Protein AF-A0A914S9C5-F1 (afdb_monomer)

pLDDT: mean 89.39, std 7.81, range [54.03, 97.19]

Radius of gyration: 17.99 Å; Cα contacts (8 Å, |Δi|>4): 136; chains: 1; bounding box: 39×33×45 Å

Structure (mmCIF, N/CA/C/O backbone):
data_AF-A0A914S9C5-F1
#
_entry.id   AF-A0A914S9C5-F1
#
loop_
_atom_site.group_PDB
_atom_site.id
_atom_site.type_symbol
_atom_site.label_atom_id
_atom_site.label_alt_id
_atom_site.label_comp_id
_atom_site.label_asym_id
_atom_site.label_entity_id
_atom_site.label_seq_id
_atom_site.pdbx_PDB_ins_code
_atom_site.Cartn_x
_atom_site.Cartn_y
_atom_site.Cartn_z
_atom_site.occupancy
_atom_site.B_iso_or_equiv
_atom_site.auth_seq_id
_atom_site.auth_comp_id
_atom_site.auth_asym_id
_atom_site.auth_atom_id
_atom_site.pdbx_PDB_model_num
ATOM 1 N N . MET A 1 1 ? -7.241 17.916 5.913 1.00 60.16 1 MET A N 1
ATOM 2 C CA . MET A 1 1 ? -8.472 17.225 6.353 1.00 60.16 1 MET A CA 1
ATOM 3 C C . MET A 1 1 ? -8.502 17.446 7.857 1.00 60.16 1 MET A C 1
ATOM 5 O O . MET A 1 1 ? -7.826 16.732 8.578 1.00 60.16 1 MET A O 1
ATOM 9 N N . ASP A 1 2 ? -9.140 18.527 8.311 1.00 69.19 2 ASP A N 1
ATOM 10 C CA . ASP A 1 2 ? -8.763 19.183 9.581 1.00 69.19 2 ASP A CA 1
ATOM 11 C C . ASP A 1 2 ? -9.952 19.216 10.552 1.00 69.19 2 ASP A C 1
ATOM 13 O O . ASP A 1 2 ? -10.344 20.268 11.053 1.00 69.19 2 ASP A O 1
ATOM 17 N N . ASN A 1 3 ? -10.598 18.065 10.760 1.00 82.81 3 ASN A N 1
ATOM 18 C CA . ASN A 1 3 ? -11.786 17.974 11.606 1.00 82.81 3 ASN A CA 1
ATOM 19 C C . ASN A 1 3 ? -11.653 16.855 12.647 1.00 82.81 3 ASN A C 1
ATOM 21 O O . ASN A 1 3 ? -11.805 15.673 12.335 1.00 82.81 3 ASN A O 1
ATOM 25 N N . ASN A 1 4 ? -11.424 17.261 13.896 1.00 81.88 4 ASN A N 1
ATOM 26 C CA . ASN A 1 4 ? -11.286 16.354 15.032 1.00 81.88 4 ASN A CA 1
ATOM 27 C C . ASN A 1 4 ? -12.584 15.576 15.320 1.00 81.88 4 ASN A C 1
ATOM 29 O O . ASN A 1 4 ? -12.517 14.415 15.709 1.00 81.88 4 ASN A O 1
ATOM 33 N N . GLU A 1 5 ? -13.764 16.169 15.103 1.00 85.19 5 GLU A N 1
ATOM 34 C CA . GLU A 1 5 ? -15.047 15.499 15.367 1.00 85.19 5 GLU A CA 1
ATOM 35 C C . GLU A 1 5 ? -15.267 14.313 14.426 1.00 85.19 5 GLU A C 1
ATOM 37 O O . GLU A 1 5 ? -15.694 13.246 14.863 1.00 85.19 5 GLU A O 1
ATOM 42 N N . LEU A 1 6 ? -14.927 14.471 13.142 1.00 85.69 6 LEU A N 1
ATOM 43 C CA . LEU A 1 6 ? -15.039 13.385 12.163 1.00 85.69 6 LEU A CA 1
ATOM 44 C C . LEU A 1 6 ? -14.092 12.230 12.484 1.00 85.69 6 LEU A C 1
ATOM 46 O O . LEU A 1 6 ? -14.442 11.071 12.291 1.00 85.69 6 LEU A O 1
ATOM 50 N N . ALA A 1 7 ? -12.909 12.540 12.999 1.00 83.62 7 ALA A N 1
ATOM 51 C CA . ALA A 1 7 ? -11.928 11.524 13.335 1.00 83.62 7 ALA A CA 1
ATOM 52 C C . ALA A 1 7 ? -12.275 10.732 14.586 1.00 83.62 7 ALA A C 1
ATOM 54 O O . ALA A 1 7 ? -12.021 9.534 14.624 1.00 83.62 7 ALA A O 1
ATOM 55 N N . LEU A 1 8 ? -12.883 11.385 15.575 1.00 82.12 8 LEU A N 1
ATOM 56 C CA . LEU A 1 8 ? -13.425 10.722 16.758 1.00 82.12 8 LEU A CA 1
ATOM 57 C C . LEU A 1 8 ? -14.693 9.913 16.437 1.00 82.12 8 LEU A C 1
ATOM 59 O O . LEU A 1 8 ? -15.060 9.015 17.189 1.00 82.12 8 LEU A O 1
ATOM 63 N N . ALA A 1 9 ? -15.368 10.217 15.325 1.00 88.69 9 ALA A N 1
ATOM 64 C CA . ALA A 1 9 ? -16.538 9.478 14.860 1.00 88.69 9 ALA A CA 1
ATOM 65 C C . ALA A 1 9 ? -16.198 8.230 14.020 1.00 88.69 9 ALA A C 1
ATOM 67 O O . ALA A 1 9 ? -17.111 7.450 13.730 1.00 88.69 9 ALA A O 1
ATOM 68 N N . LEU A 1 10 ? -14.926 8.036 13.636 1.00 89.19 10 LEU A N 1
ATOM 69 C CA . LEU A 1 10 ? -14.482 6.889 12.838 1.00 89.19 10 LEU A CA 1
ATOM 70 C C . LEU A 1 10 ? -14.727 5.570 13.572 1.00 89.19 10 LEU A C 1
ATOM 72 O O . LEU A 1 10 ? -14.393 5.402 14.745 1.00 89.19 10 LEU A O 1
ATOM 76 N N . LYS A 1 11 ? -15.275 4.596 12.848 1.00 92.75 11 LYS A N 1
ATOM 77 C CA . LYS A 1 11 ? -15.573 3.261 13.373 1.00 92.75 11 LYS A CA 1
ATOM 78 C C . LYS A 1 11 ? -14.598 2.217 12.845 1.00 92.75 11 LYS A C 1
ATOM 80 O O . LYS A 1 11 ? -14.124 2.287 11.713 1.00 92.75 11 LYS A O 1
ATOM 85 N N . GLU A 1 12 ? -14.400 1.164 13.638 1.00 94.38 12 GLU A N 1
ATOM 86 C CA . GLU A 1 12 ? -13.629 -0.028 13.244 1.00 94.38 12 GLU A CA 1
ATOM 87 C C . GLU A 1 12 ? -14.100 -0.618 11.910 1.00 94.38 12 GLU A C 1
ATOM 89 O O . GLU A 1 12 ? -13.266 -0.954 11.078 1.00 94.38 12 GLU A O 1
ATOM 94 N N . GLU A 1 13 ? -15.408 -0.647 11.644 1.00 95.25 13 GLU A N 1
ATOM 95 C CA . GLU A 1 13 ? -15.952 -1.158 10.377 1.00 95.25 13 GLU A CA 1
ATOM 96 C C . GLU A 1 13 ? -15.519 -0.334 9.147 1.00 95.25 13 GLU A C 1
ATOM 98 O O . GLU A 1 13 ? -15.344 -0.875 8.055 1.00 95.25 13 GLU A O 1
ATOM 103 N N . GLU A 1 14 ? -15.353 0.981 9.300 1.00 94.12 14 GLU A N 1
ATOM 104 C CA . GLU A 1 14 ? -14.975 1.877 8.202 1.00 94.12 14 GLU A CA 1
ATOM 105 C C . GLU A 1 14 ? -13.491 1.716 7.873 1.00 94.12 14 GLU A C 1
ATOM 107 O O . GLU A 1 14 ? -13.127 1.552 6.707 1.00 94.12 14 GLU A O 1
ATOM 112 N N . LEU A 1 15 ? -12.643 1.670 8.904 1.00 95.88 15 LEU A N 1
ATOM 113 C CA . LEU A 1 15 ? -11.212 1.425 8.741 1.00 95.88 15 LEU A CA 1
ATOM 114 C C . LEU A 1 15 ? -10.925 -0.007 8.264 1.00 95.88 15 LEU A C 1
ATOM 116 O O . LEU A 1 15 ? -10.030 -0.200 7.442 1.00 95.88 15 LEU A O 1
ATOM 120 N N . ASP A 1 16 ? -11.707 -1.006 8.688 1.00 96.94 16 ASP A N 1
ATOM 121 C CA . ASP A 1 16 ? -11.550 -2.389 8.221 1.00 96.94 16 ASP A CA 1
ATOM 122 C C . ASP A 1 16 ? -11.748 -2.490 6.703 1.00 96.94 16 ASP A C 1
ATOM 124 O O . ASP A 1 16 ? -10.913 -3.089 6.021 1.00 96.94 16 ASP A O 1
ATOM 128 N N . LYS A 1 17 ? -12.765 -1.812 6.147 1.00 97.19 17 LYS A N 1
ATOM 129 C CA . LYS A 1 17 ? -12.992 -1.742 4.690 1.00 97.19 17 LYS A CA 1
ATOM 130 C C . LYS A 1 17 ? -11.773 -1.192 3.952 1.00 97.19 17 LYS A C 1
ATOM 132 O O . LYS A 1 17 ? -11.365 -1.771 2.948 1.00 97.19 17 LYS A O 1
ATOM 137 N N . VAL A 1 18 ? -11.159 -0.127 4.469 1.00 97.06 18 VAL A N 1
ATOM 138 C CA . VAL A 1 18 ? -9.937 0.446 3.884 1.00 97.06 18 VAL A CA 1
ATOM 139 C C . VAL A 1 18 ? -8.789 -0.558 3.930 1.00 97.06 18 VAL A C 1
ATOM 141 O O . VAL A 1 18 ? -8.115 -0.755 2.922 1.00 97.06 18 VAL A O 1
ATOM 144 N N . THR A 1 19 ? -8.599 -1.267 5.047 1.00 96.88 19 THR A N 1
ATOM 145 C CA . THR A 1 19 ? -7.546 -2.294 5.126 1.00 96.88 19 THR A CA 1
ATOM 146 C C . THR A 1 19 ? -7.793 -3.488 4.200 1.00 96.88 19 THR A C 1
ATOM 148 O O . THR A 1 19 ? -6.838 -4.075 3.703 1.00 96.88 19 THR A O 1
ATOM 151 N N . VAL A 1 20 ? -9.052 -3.833 3.907 1.00 97.06 20 VAL A N 1
ATOM 152 C CA . VAL A 1 20 ? -9.395 -4.859 2.909 1.00 97.06 20 VAL A CA 1
ATOM 153 C C . VAL A 1 20 ? -9.077 -4.395 1.487 1.00 97.06 20 VAL A C 1
ATOM 155 O O . VAL A 1 20 ? -8.668 -5.208 0.662 1.00 97.06 20 VAL A O 1
ATOM 158 N N . TYR A 1 21 ? -9.252 -3.113 1.168 1.00 96.81 21 TYR A N 1
ATOM 159 C CA . TYR A 1 21 ? -8.842 -2.598 -0.139 1.00 96.81 21 TYR A CA 1
ATOM 160 C C . TYR A 1 21 ? -7.321 -2.517 -0.261 1.00 96.81 21 TYR A C 1
ATOM 162 O O . TYR A 1 21 ? -6.768 -3.004 -1.244 1.00 96.81 21 TY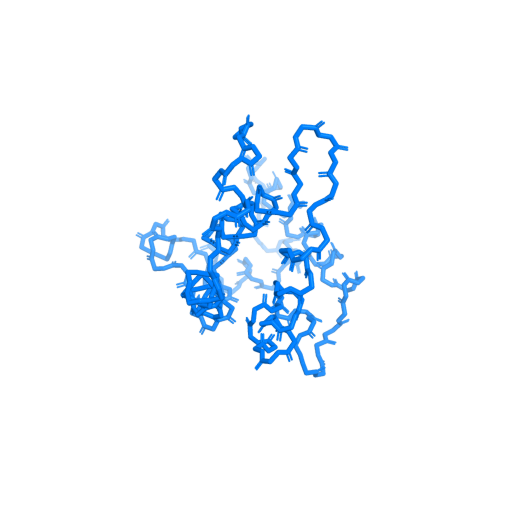R A O 1
ATOM 170 N N . LEU A 1 22 ? -6.640 -2.033 0.779 1.00 96.94 22 LEU A N 1
ATOM 171 C CA . LEU A 1 22 ? -5.181 -2.006 0.834 1.00 96.94 22 LEU A CA 1
ATOM 172 C C . LEU A 1 22 ? -4.561 -3.407 0.700 1.00 96.94 22 LEU A C 1
ATOM 174 O O . LEU A 1 22 ? -3.557 -3.573 0.010 1.00 96.94 22 LEU A O 1
ATOM 178 N N . SER A 1 23 ? -5.16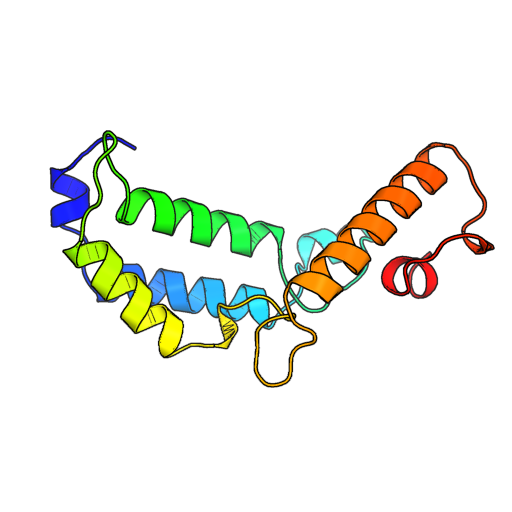4 -4.437 1.304 1.00 95.31 23 SER A N 1
ATOM 179 C CA . SER A 1 23 ? -4.649 -5.806 1.184 1.00 95.31 23 SER A CA 1
ATOM 180 C C . SER A 1 23 ? -4.693 -6.326 -0.256 1.00 95.31 23 SER A C 1
ATOM 182 O O . SER A 1 23 ? -3.795 -7.060 -0.670 1.00 95.31 23 SER A O 1
ATOM 184 N N . ARG A 1 24 ? -5.693 -5.911 -1.046 1.00 94.88 24 ARG A N 1
ATOM 185 C CA . ARG A 1 24 ? -5.791 -6.248 -2.475 1.00 94.88 24 ARG A CA 1
ATOM 186 C C . ARG A 1 24 ? -4.698 -5.573 -3.288 1.00 94.88 24 ARG A C 1
ATOM 188 O O . ARG A 1 24 ? -4.129 -6.239 -4.145 1.00 94.88 24 ARG A O 1
ATOM 195 N N . CYS A 1 25 ? -4.353 -4.321 -2.978 1.00 95.12 25 CYS A N 1
ATOM 196 C CA . CYS A 1 25 ? -3.235 -3.630 -3.626 1.00 95.12 25 CYS A CA 1
ATOM 197 C C . CYS A 1 25 ? -1.937 -4.430 -3.491 1.00 95.12 25 CYS A C 1
ATOM 199 O O . CYS A 1 25 ? -1.153 -4.500 -4.423 1.00 95.12 25 CYS A O 1
ATOM 201 N N . GLY A 1 26 ? -1.716 -5.099 -2.361 1.00 92.56 26 GLY A N 1
ATOM 202 C CA . GLY A 1 26 ? -0.535 -5.937 -2.187 1.00 92.56 26 GLY A CA 1
ATOM 203 C C . GLY A 1 26 ? -0.588 -7.311 -2.878 1.00 92.56 26 GLY A C 1
ATOM 204 O O . GLY A 1 26 ? 0.409 -8.030 -2.814 1.00 92.56 26 GLY A O 1
ATOM 205 N N . LEU A 1 27 ? -1.725 -7.729 -3.439 1.00 91.94 27 LEU A N 1
ATOM 206 C CA . LEU A 1 27 ? -1.930 -9.062 -4.033 1.00 91.94 27 LEU A CA 1
ATOM 207 C C . LEU A 1 27 ? -2.242 -9.027 -5.530 1.00 91.94 27 LEU A C 1
ATOM 209 O O . LEU A 1 27 ? -2.269 -10.078 -6.169 1.00 91.94 27 LEU A O 1
ATOM 213 N N . GLN A 1 28 ? -2.576 -7.855 -6.061 1.00 92.75 28 GLN A N 1
ATOM 214 C CA . GLN A 1 28 ? -3.042 -7.686 -7.426 1.00 92.75 28 GLN A CA 1
ATOM 215 C C . GLN A 1 28 ? -2.317 -6.508 -8.062 1.00 92.75 28 GLN A C 1
ATOM 217 O O . GLN A 1 28 ? -2.152 -5.477 -7.405 1.00 92.75 28 GLN A O 1
ATOM 222 N N . PRO A 1 29 ? -1.908 -6.633 -9.331 1.00 93.31 29 PRO A N 1
ATOM 223 C CA . PRO A 1 29 ? -1.276 -5.534 -10.026 1.00 93.31 29 PRO A CA 1
ATOM 224 C C . PRO A 1 29 ? -2.293 -4.492 -10.481 1.00 93.31 29 PRO A C 1
ATOM 226 O O . PRO A 1 29 ? -3.491 -4.761 -10.625 1.00 93.31 29 PRO A O 1
ATOM 229 N N . ASN A 1 30 ? -1.792 -3.294 -10.766 1.00 94.62 30 ASN A N 1
ATOM 230 C CA . ASN A 1 30 ? -2.616 -2.217 -11.287 1.00 94.62 30 ASN A CA 1
ATOM 231 C C . ASN A 1 30 ? -2.998 -2.489 -12.754 1.00 94.62 30 ASN A C 1
ATOM 233 O O . ASN A 1 30 ? -2.201 -2.293 -13.673 1.00 94.62 30 ASN A O 1
ATOM 237 N N . SER A 1 31 ? -4.243 -2.913 -12.988 1.00 94.00 31 SER A N 1
ATOM 238 C CA . SER A 1 31 ? -4.731 -3.224 -14.340 1.00 94.00 31 SER A CA 1
ATOM 239 C C . SER A 1 31 ? -4.755 -2.005 -15.268 1.00 94.00 31 SER A C 1
ATOM 241 O O . SER A 1 31 ? -4.608 -2.159 -16.476 1.00 94.00 31 SER A O 1
ATOM 243 N N . GLU A 1 32 ? -4.935 -0.791 -14.736 1.00 95.12 32 GLU A N 1
ATOM 244 C CA . GLU A 1 32 ? -4.910 0.430 -15.549 1.00 95.12 32 GLU A CA 1
ATOM 245 C C . GLU A 1 32 ? -3.503 0.705 -16.091 1.00 95.12 32 GLU A C 1
ATOM 247 O O . GLU A 1 32 ? -3.365 1.080 -17.254 1.00 95.12 32 GLU A O 1
ATOM 252 N N . LEU A 1 33 ? -2.466 0.488 -15.277 1.00 93.38 33 LEU A N 1
ATOM 253 C CA . LEU A 1 33 ? -1.073 0.633 -15.701 1.00 93.38 33 LEU A CA 1
ATOM 254 C C . LEU A 1 33 ? -0.672 -0.453 -16.703 1.00 93.38 33 LEU A C 1
ATOM 256 O O . LEU A 1 33 ? -0.088 -0.123 -17.731 1.00 93.38 33 LEU A O 1
ATOM 260 N N . ILE A 1 34 ? -1.068 -1.709 -16.478 1.00 93.25 34 ILE A N 1
ATOM 261 C CA . ILE A 1 34 ? -0.828 -2.794 -17.445 1.00 93.25 34 ILE A CA 1
ATOM 262 C C . ILE A 1 34 ? -1.479 -2.475 -18.799 1.00 93.25 34 ILE A C 1
ATOM 264 O O . ILE A 1 34 ? -0.857 -2.635 -19.845 1.00 93.25 34 ILE A O 1
ATOM 268 N N . ASN A 1 35 ? -2.711 -1.956 -18.803 1.00 94.75 35 ASN A N 1
ATOM 269 C CA . ASN A 1 35 ? -3.392 -1.544 -20.038 1.00 94.75 35 ASN A CA 1
ATOM 270 C C . ASN A 1 35 ? -2.712 -0.360 -20.749 1.00 94.75 35 ASN A C 1
ATOM 272 O O . ASN A 1 35 ? -2.988 -0.118 -21.922 1.00 94.75 35 ASN A O 1
ATOM 276 N N . LYS A 1 36 ? -1.858 0.389 -20.044 1.00 93.69 36 LYS A N 1
ATOM 277 C CA . LYS A 1 36 ? -0.999 1.451 -20.586 1.00 93.69 36 LYS A CA 1
ATOM 278 C C . LYS A 1 36 ? 0.416 0.951 -20.909 1.00 93.69 36 LYS A C 1
ATOM 280 O O . LYS A 1 36 ? 1.302 1.776 -21.086 1.00 93.69 36 LYS A O 1
ATOM 285 N N . GLU A 1 37 ? 0.613 -0.367 -20.970 1.00 90.06 37 GLU A N 1
ATOM 286 C CA . GLU A 1 37 ? 1.884 -1.025 -21.303 1.00 90.06 37 GLU A CA 1
ATOM 287 C C . GLU A 1 37 ? 2.994 -0.831 -20.253 1.00 90.06 37 GLU A C 1
ATOM 289 O O . GLU A 1 37 ? 4.167 -1.050 -20.538 1.00 90.06 37 GLU A O 1
ATOM 294 N N . TYR A 1 38 ? 2.644 -0.478 -19.010 1.00 89.75 38 TYR A N 1
ATOM 295 C CA . TYR A 1 38 ? 3.613 -0.521 -17.912 1.00 89.75 38 TYR A CA 1
ATOM 296 C C . TYR A 1 38 ? 3.878 -1.969 -17.462 1.00 89.75 38 TYR A C 1
ATOM 298 O O . TYR A 1 38 ? 2.956 -2.792 -17.488 1.00 89.75 38 TYR A O 1
ATOM 306 N N . PRO A 1 39 ? 5.097 -2.273 -16.972 1.00 88.38 39 PRO A N 1
ATOM 307 C CA . PRO A 1 39 ? 5.436 -3.596 -16.461 1.00 88.38 39 PRO A CA 1
ATOM 308 C C . PRO A 1 39 ? 4.526 -4.048 -15.317 1.00 88.38 39 PRO A C 1
ATOM 310 O O . PRO A 1 39 ? 4.200 -3.275 -14.410 1.00 88.38 39 PRO A O 1
ATOM 313 N N . ASP A 1 40 ? 4.173 -5.332 -15.325 1.00 90.88 40 ASP A N 1
ATOM 314 C CA . ASP A 1 40 ? 3.469 -5.964 -14.214 1.00 90.88 40 ASP A CA 1
ATOM 315 C C . ASP A 1 40 ? 4.457 -6.284 -13.083 1.00 90.88 40 ASP A C 1
ATOM 317 O O . ASP A 1 40 ? 5.324 -7.145 -13.213 1.00 90.88 40 ASP A O 1
ATOM 321 N N . ILE A 1 41 ? 4.320 -5.586 -11.953 1.00 88.38 41 ILE A N 1
ATOM 322 C CA . ILE A 1 41 ? 5.138 -5.821 -10.754 1.00 88.38 41 ILE A CA 1
ATOM 323 C C . ILE A 1 41 ? 4.433 -6.691 -9.700 1.00 88.38 41 ILE A C 1
ATOM 325 O O . ILE A 1 41 ? 4.979 -6.905 -8.620 1.00 88.38 41 ILE A O 1
ATOM 329 N N . GLY A 1 42 ? 3.221 -7.181 -9.977 1.00 90.00 42 GLY A N 1
ATOM 330 C CA . GLY A 1 42 ? 2.454 -8.080 -9.107 1.00 90.00 42 GLY A CA 1
ATOM 331 C C . GLY A 1 42 ? 1.726 -7.416 -7.930 1.00 90.00 42 GLY A C 1
ATOM 332 O O . GLY A 1 42 ? 1.091 -8.109 -7.135 1.00 90.00 42 GLY A O 1
ATOM 333 N N . TRP A 1 43 ? 1.796 -6.089 -7.802 1.00 92.69 43 TRP A N 1
ATOM 334 C CA . TRP A 1 43 ? 1.089 -5.300 -6.786 1.00 92.69 43 TRP A CA 1
ATOM 335 C C . TRP A 1 43 ? 0.780 -3.884 -7.306 1.00 92.69 43 TRP A C 1
ATOM 337 O O . TRP A 1 43 ? 1.324 -3.457 -8.325 1.00 92.69 43 TRP A O 1
ATOM 347 N N . ASP A 1 44 ? -0.111 -3.161 -6.629 1.00 94.88 44 ASP A N 1
ATOM 348 C CA . ASP A 1 44 ? -0.562 -1.816 -6.991 1.00 94.88 44 ASP A CA 1
ATOM 349 C C . ASP A 1 44 ? 0.032 -0.748 -6.050 1.00 94.88 44 ASP A C 1
ATOM 351 O O . ASP A 1 44 ? -0.525 -0.486 -4.974 1.00 94.88 44 ASP A O 1
ATOM 355 N N . PRO A 1 45 ? 1.160 -0.115 -6.426 1.00 91.00 45 PRO A N 1
ATOM 356 C CA . PRO A 1 45 ? 1.789 0.922 -5.613 1.00 91.00 45 PRO A CA 1
ATOM 357 C C . PRO A 1 45 ? 0.977 2.217 -5.572 1.00 91.00 45 PRO A C 1
ATOM 359 O O . PRO A 1 45 ? 0.992 2.910 -4.557 1.00 91.00 45 PRO A O 1
ATOM 362 N N . VAL A 1 46 ? 0.259 2.536 -6.653 1.00 94.12 46 VAL A N 1
ATOM 363 C CA . VAL A 1 46 ? -0.447 3.813 -6.812 1.00 94.12 46 VAL A CA 1
ATOM 364 C C . VAL A 1 46 ? -1.688 3.841 -5.933 1.00 94.12 46 VAL A C 1
ATOM 366 O O . VAL A 1 46 ? -1.903 4.786 -5.175 1.00 94.12 46 VAL A O 1
ATOM 369 N N . GLU A 1 47 ? -2.508 2.796 -6.007 1.00 95.12 47 GLU A N 1
ATOM 370 C CA . GLU A 1 47 ? -3.714 2.721 -5.189 1.00 95.12 47 GLU A CA 1
ATOM 371 C C . GLU A 1 47 ? -3.370 2.425 -3.718 1.00 95.12 47 GLU A C 1
ATOM 373 O O . GLU A 1 47 ? -3.998 2.971 -2.808 1.00 95.12 47 GLU A O 1
ATOM 378 N N . GLY A 1 48 ? -2.311 1.643 -3.469 1.00 95.19 48 GLY A N 1
ATOM 379 C CA . GLY A 1 48 ? -1.799 1.395 -2.121 1.00 95.19 48 GLY A CA 1
ATOM 380 C C . GLY A 1 48 ? -1.416 2.684 -1.385 1.00 95.19 48 GLY A C 1
ATOM 381 O O . GLY A 1 48 ? -1.815 2.873 -0.234 1.00 95.19 48 GLY A O 1
ATOM 382 N N . GLU A 1 49 ? -0.707 3.603 -2.050 1.00 95.94 49 GLU A N 1
ATOM 383 C CA . GLU A 1 49 ? -0.346 4.907 -1.479 1.00 95.94 49 GLU A CA 1
ATOM 384 C C . GLU A 1 49 ? -1.583 5.733 -1.101 1.00 95.94 49 GLU A C 1
ATOM 386 O O . GLU A 1 49 ? -1.620 6.307 -0.014 1.00 95.94 49 GLU A O 1
ATOM 391 N N . ARG A 1 50 ? -2.637 5.733 -1.928 1.00 96.44 50 ARG A N 1
ATOM 392 C CA . ARG A 1 50 ? -3.882 6.473 -1.645 1.00 96.44 50 ARG A CA 1
ATOM 393 C C . ARG A 1 50 ? -4.575 5.987 -0.375 1.00 96.44 50 ARG A C 1
ATOM 395 O O . ARG A 1 50 ? -5.043 6.805 0.417 1.00 96.44 50 ARG A O 1
ATOM 402 N N . TYR A 1 51 ? -4.631 4.673 -0.152 1.00 96.88 51 TYR A N 1
ATOM 403 C CA . TYR A 1 51 ? -5.201 4.132 1.085 1.00 96.88 51 TYR A CA 1
ATOM 404 C C . TYR A 1 51 ? -4.329 4.440 2.303 1.00 96.88 51 TYR A C 1
ATOM 406 O O . TYR A 1 51 ? -4.865 4.761 3.363 1.00 96.88 51 TYR A O 1
ATOM 414 N N . ILE A 1 52 ? -3.001 4.386 2.168 1.00 95.75 52 ILE A N 1
ATOM 415 C CA . ILE A 1 52 ? -2.085 4.767 3.252 1.00 95.75 52 ILE A CA 1
ATOM 416 C C . ILE A 1 52 ? -2.203 6.260 3.580 1.00 95.75 52 ILE A C 1
ATOM 418 O O . ILE A 1 52 ? -2.231 6.614 4.758 1.00 95.75 52 ILE A O 1
ATOM 422 N N . ASP A 1 53 ? -2.332 7.130 2.578 1.00 95.62 53 ASP A N 1
ATOM 423 C CA . ASP A 1 53 ? -2.523 8.569 2.777 1.00 95.62 53 ASP A CA 1
ATOM 424 C C . ASP A 1 53 ? -3.876 8.870 3.443 1.00 95.62 53 ASP A C 1
ATOM 426 O O . ASP A 1 53 ? -3.957 9.659 4.385 1.00 95.62 53 ASP A O 1
ATOM 430 N N . PHE A 1 54 ? -4.935 8.145 3.072 1.00 94.50 54 PHE A N 1
ATOM 431 C CA . PHE A 1 54 ? -6.203 8.203 3.800 1.00 94.50 54 PHE A CA 1
ATOM 432 C C . PHE A 1 54 ? -6.040 7.801 5.276 1.00 94.50 54 PHE A C 1
ATOM 434 O O . PHE A 1 54 ? -6.452 8.545 6.168 1.00 94.50 54 PHE A O 1
ATOM 441 N N . LEU A 1 55 ? -5.400 6.658 5.555 1.00 95.12 55 LEU A N 1
ATOM 442 C CA . LEU A 1 55 ? -5.151 6.197 6.926 1.00 95.12 55 LEU A CA 1
ATOM 443 C C . LEU A 1 55 ? -4.291 7.191 7.716 1.00 95.12 55 LEU A C 1
ATOM 445 O O . LEU A 1 55 ? -4.534 7.391 8.906 1.00 95.12 55 LEU A O 1
ATOM 449 N N . ARG A 1 56 ? -3.334 7.859 7.060 1.00 94.38 56 ARG A N 1
ATOM 450 C CA . ARG A 1 56 ? -2.547 8.948 7.647 1.00 94.38 56 ARG A CA 1
ATOM 451 C C . ARG A 1 56 ? -3.454 10.079 8.134 1.00 94.38 56 ARG A C 1
ATOM 453 O O . ARG A 1 56 ? -3.266 10.537 9.258 1.00 94.38 56 ARG A O 1
ATOM 460 N N . PHE A 1 57 ? -4.447 10.501 7.350 1.00 91.81 57 PHE A N 1
ATOM 461 C CA . PHE A 1 57 ? -5.406 11.526 7.782 1.00 91.81 57 PHE A CA 1
ATOM 462 C C . PHE A 1 57 ? -6.329 11.062 8.916 1.00 91.81 57 PHE A C 1
ATOM 464 O O . PHE A 1 57 ? -6.801 11.892 9.687 1.00 91.81 57 PHE A O 1
ATOM 471 N N . CYS A 1 58 ? -6.572 9.757 9.064 1.00 92.38 58 CYS A N 1
ATOM 472 C CA . CYS A 1 58 ? -7.341 9.225 10.192 1.00 92.38 58 CYS A CA 1
ATOM 473 C C . CYS A 1 58 ? -6.571 9.272 11.518 1.00 92.38 58 CYS A C 1
ATOM 475 O O . CYS A 1 58 ? -7.191 9.376 12.577 1.00 92.38 58 CYS A O 1
A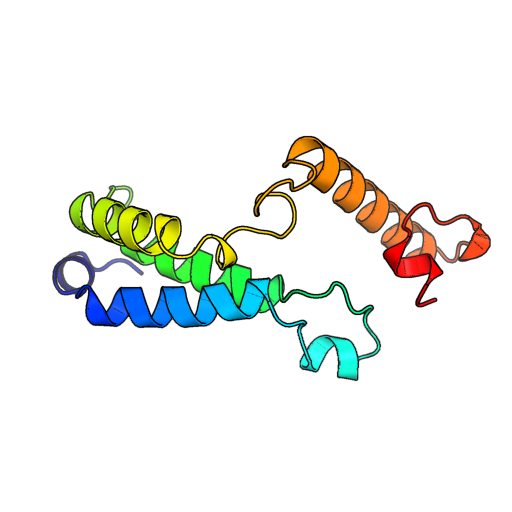TOM 477 N N . VAL A 1 59 ? -5.241 9.157 11.475 1.00 93.94 59 VAL A N 1
ATOM 478 C CA . VAL A 1 59 ? -4.394 9.078 12.679 1.00 93.94 59 VAL A CA 1
ATOM 479 C C . VAL A 1 59 ? -3.681 10.387 13.005 1.00 93.94 59 VAL A C 1
ATOM 481 O O . VAL A 1 59 ? -3.234 10.558 14.133 1.00 93.94 59 VAL A O 1
ATOM 484 N N . TRP A 1 60 ? -3.566 11.312 12.049 1.00 92.50 60 TRP A N 1
ATOM 485 C CA . TRP A 1 60 ? -2.835 12.567 12.214 1.00 92.50 60 TRP A CA 1
ATOM 486 C C . TRP A 1 60 ? -3.671 13.769 11.783 1.00 92.50 60 TRP A C 1
ATOM 488 O O . TRP A 1 60 ? -3.956 13.942 10.597 1.00 92.50 60 TRP A O 1
ATOM 498 N N . ILE A 1 61 ? -4.036 14.625 12.739 1.00 90.38 61 ILE A N 1
ATOM 499 C CA . ILE A 1 61 ? -4.980 15.729 12.521 1.00 90.38 61 ILE A CA 1
ATOM 500 C C . ILE A 1 61 ? -4.504 16.963 13.260 1.00 90.38 61 ILE A C 1
ATOM 502 O O . ILE A 1 61 ? -4.151 16.889 14.430 1.00 90.38 61 ILE A O 1
ATOM 506 N N . ASN A 1 62 ? -4.485 18.111 12.578 1.00 88.44 62 ASN A N 1
ATOM 507 C CA . ASN A 1 62 ? -4.090 19.393 13.170 1.00 88.44 62 ASN A CA 1
ATOM 508 C C . ASN A 1 62 ? -2.717 19.372 13.879 1.00 88.44 62 ASN A C 1
ATOM 510 O O . ASN A 1 62 ? -2.468 20.159 14.786 1.00 88.44 62 ASN A O 1
ATOM 514 N N . GLY A 1 63 ? -1.804 18.494 13.442 1.00 89.12 63 GLY A N 1
ATOM 515 C CA . GLY A 1 63 ? -0.477 18.338 14.049 1.00 89.12 63 GLY A CA 1
ATOM 516 C C . GLY A 1 63 ? -0.429 17.393 15.252 1.00 89.12 63 GLY A C 1
ATOM 517 O O . GLY A 1 63 ? 0.637 17.244 15.845 1.00 89.12 63 GLY A O 1
ATOM 518 N N . GLU A 1 64 ? -1.543 16.744 15.590 1.00 90.62 64 GLU A N 1
ATOM 519 C CA . GLU A 1 64 ? -1.670 15.842 16.730 1.00 90.62 64 GLU A CA 1
ATOM 520 C C . GLU A 1 64 ? -2.024 14.414 16.290 1.00 90.62 64 GLU A C 1
ATOM 522 O O . GLU A 1 64 ? -2.664 14.185 15.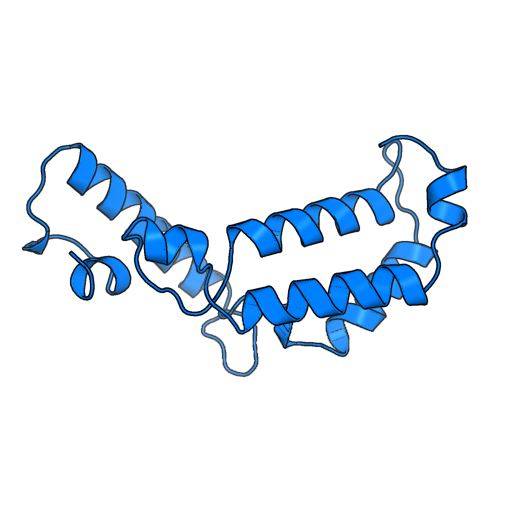260 1.00 90.62 64 GLU A O 1
ATOM 527 N N . ASN A 1 65 ? -1.589 13.442 17.093 1.00 91.81 65 ASN A N 1
ATOM 528 C CA . ASN A 1 65 ? -1.903 12.029 16.907 1.00 91.81 65 ASN A CA 1
ATOM 529 C C . ASN A 1 65 ? -3.253 11.685 17.552 1.00 91.81 65 ASN A C 1
ATOM 531 O O . ASN A 1 65 ? -3.465 11.967 18.731 1.00 91.81 65 ASN A O 1
ATOM 535 N N . VAL A 1 66 ? -4.116 10.989 16.816 1.00 93.56 66 VAL A N 1
ATOM 536 C CA . VAL A 1 66 ? -5.346 10.389 17.344 1.00 93.56 66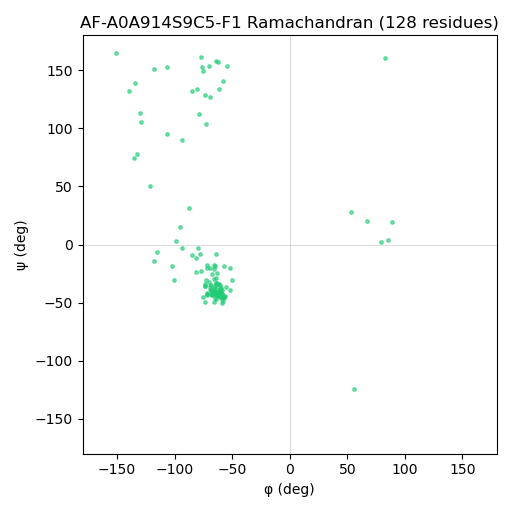 VAL A CA 1
ATOM 537 C C . VAL A 1 66 ? -5.047 8.942 17.739 1.00 93.56 66 VAL A C 1
ATOM 539 O O . VAL A 1 66 ? -5.161 8.015 16.935 1.00 93.56 66 VAL A O 1
ATOM 542 N N . GLU A 1 67 ? -4.629 8.743 18.991 1.00 93.50 67 GLU A N 1
ATOM 543 C CA . GLU A 1 67 ? -4.102 7.461 19.482 1.00 93.50 67 GLU A CA 1
ATOM 544 C C . GLU A 1 67 ? -5.098 6.292 19.358 1.00 93.50 67 GLU A C 1
ATOM 546 O O . GLU A 1 67 ? -4.702 5.175 19.016 1.00 93.50 67 GLU A O 1
ATOM 551 N N . GLU A 1 68 ? -6.393 6.530 19.577 1.00 92.69 68 GLU A N 1
ATOM 552 C CA . GLU A 1 68 ? -7.438 5.505 19.419 1.00 92.69 68 GLU A CA 1
ATOM 553 C C . GLU A 1 68 ? -7.508 4.988 17.973 1.00 92.69 68 GLU A C 1
ATOM 555 O O . GLU A 1 68 ? -7.517 3.774 17.738 1.00 92.69 68 GLU A O 1
ATOM 560 N N . ASN A 1 69 ? -7.447 5.903 17.000 1.00 94.69 69 ASN A N 1
ATOM 561 C CA . ASN A 1 69 ? -7.428 5.566 15.579 1.00 94.69 69 ASN A CA 1
ATOM 562 C C . ASN A 1 69 ? -6.130 4.850 15.206 1.00 94.69 69 ASN A C 1
ATOM 564 O O . ASN A 1 69 ? -6.173 3.835 14.515 1.00 94.69 69 ASN A O 1
ATOM 568 N N . ALA A 1 70 ? -4.981 5.317 15.703 1.00 95.38 70 ALA A N 1
ATOM 569 C CA . ALA A 1 70 ? -3.693 4.673 15.453 1.00 95.38 70 ALA A CA 1
ATOM 570 C C . ALA A 1 70 ? -3.672 3.221 15.962 1.00 95.38 70 ALA A C 1
ATOM 572 O O . ALA A 1 70 ? -3.276 2.308 15.233 1.00 95.38 70 ALA A O 1
ATOM 573 N N . ASN A 1 71 ? -4.172 2.985 17.178 1.00 95.50 71 ASN A N 1
ATOM 574 C CA . ASN A 1 71 ? -4.291 1.646 17.755 1.00 95.50 71 ASN A CA 1
ATOM 575 C C . ASN A 1 71 ? -5.207 0.740 16.928 1.00 95.50 71 ASN A C 1
ATOM 577 O O . ASN A 1 71 ? -4.919 -0.443 16.735 1.00 95.50 71 ASN A O 1
ATOM 581 N N . LEU A 1 72 ? -6.322 1.272 16.433 1.00 95.69 72 LEU A N 1
ATOM 582 C CA . LEU A 1 72 ? -7.229 0.530 15.571 1.00 95.69 72 LEU A CA 1
ATOM 583 C C . LEU A 1 72 ? -6.577 0.180 14.226 1.00 95.69 72 LEU A C 1
ATOM 585 O O . LEU A 1 72 ? -6.568 -0.991 13.849 1.00 95.69 72 LEU A O 1
ATOM 589 N N . VAL A 1 73 ? -5.964 1.155 13.551 1.00 96.38 73 VAL A N 1
ATOM 590 C CA . VAL A 1 73 ? -5.266 0.950 12.275 1.00 96.38 73 VAL A CA 1
ATOM 591 C C . VAL A 1 73 ? -4.161 -0.096 12.419 1.00 96.38 73 VAL A C 1
ATOM 593 O O . VAL A 1 73 ? -4.137 -1.056 11.652 1.00 96.38 73 VAL A O 1
ATOM 596 N N . ILE A 1 74 ? -3.302 0.008 13.438 1.00 96.06 74 ILE A N 1
ATOM 597 C CA . ILE A 1 74 ? -2.233 -0.975 13.672 1.00 96.06 74 ILE A CA 1
ATOM 598 C C . ILE A 1 74 ? -2.818 -2.377 13.880 1.00 96.06 74 ILE A C 1
ATOM 600 O O . ILE A 1 74 ? -2.359 -3.322 13.239 1.00 96.06 74 ILE A O 1
ATOM 604 N N . ARG A 1 75 ? -3.857 -2.533 14.717 1.00 96.44 75 ARG A N 1
ATOM 605 C CA . ARG A 1 75 ? -4.503 -3.840 14.954 1.00 96.44 75 ARG A CA 1
ATOM 606 C C . ARG A 1 75 ? -5.092 -4.448 13.681 1.00 96.44 75 ARG A C 1
ATOM 608 O O . ARG A 1 75 ? -5.039 -5.667 13.523 1.00 96.44 75 ARG A O 1
ATOM 615 N N . LEU A 1 76 ? -5.662 -3.633 12.797 1.00 96.81 76 LEU A N 1
ATOM 616 C CA . LEU A 1 76 ? -6.216 -4.097 11.526 1.00 96.81 76 LEU A CA 1
ATOM 617 C C . LEU A 1 76 ? -5.109 -4.505 10.542 1.00 96.81 76 LEU A C 1
ATOM 619 O O . LEU A 1 76 ? -5.223 -5.553 9.907 1.00 96.81 76 LEU A O 1
ATOM 623 N N . LEU A 1 77 ? -4.022 -3.729 10.459 1.00 95.19 77 LEU A N 1
ATOM 624 C CA . LEU A 1 77 ? -2.893 -4.002 9.565 1.00 95.19 77 LEU A CA 1
ATOM 625 C C . LEU A 1 77 ? -2.118 -5.265 9.962 1.00 95.19 77 LEU A C 1
ATOM 627 O O . LEU A 1 77 ? -1.831 -6.091 9.103 1.00 95.19 77 LEU A O 1
ATOM 631 N N . ILE A 1 78 ? -1.829 -5.487 11.251 1.00 93.81 78 ILE A N 1
ATOM 632 C CA . ILE A 1 78 ? -1.082 -6.691 11.681 1.00 93.81 78 ILE A CA 1
ATOM 633 C C . ILE A 1 78 ? -1.855 -7.997 11.449 1.00 93.81 78 ILE A C 1
ATOM 635 O O . ILE A 1 78 ? -1.256 -9.067 11.390 1.00 93.81 78 ILE A O 1
ATOM 639 N N . ARG A 1 79 ? -3.186 -7.926 11.319 1.00 94.81 79 ARG A N 1
ATOM 640 C CA . ARG A 1 79 ? -4.042 -9.075 10.984 1.00 94.81 79 ARG A CA 1
ATOM 641 C C . ARG A 1 79 ? -4.071 -9.374 9.483 1.00 94.81 79 ARG A C 1
ATOM 643 O O . ARG A 1 79 ? -4.593 -10.417 9.102 1.00 94.81 79 ARG A O 1
ATOM 650 N N . ARG A 1 80 ? -3.548 -8.467 8.653 1.00 93.56 80 ARG A N 1
ATOM 651 C CA . ARG A 1 80 ? -3.506 -8.557 7.189 1.00 93.56 80 ARG A CA 1
ATOM 652 C C . ARG A 1 80 ? -2.101 -8.210 6.697 1.00 93.56 80 ARG A C 1
ATOM 654 O O . ARG A 1 80 ? -1.875 -7.090 6.232 1.00 93.56 80 ARG A O 1
ATOM 661 N N . PRO A 1 81 ? -1.133 -9.141 6.801 1.00 91.44 81 PRO A N 1
ATOM 662 C CA . PRO A 1 81 ? 0.227 -8.904 6.320 1.00 91.44 81 PRO A CA 1
ATOM 663 C C . PRO A 1 81 ? 0.263 -8.537 4.831 1.00 91.44 81 PRO A C 1
ATOM 665 O O . PRO A 1 81 ? 1.223 -7.933 4.369 1.00 91.44 81 PRO A O 1
ATOM 668 N N . GLU A 1 82 ? -0.793 -8.829 4.072 1.00 92.12 82 GLU A N 1
ATOM 669 C CA . GLU A 1 82 ? -0.933 -8.449 2.674 1.00 92.12 82 GLU A CA 1
ATOM 670 C C . GLU A 1 82 ? -1.027 -6.932 2.450 1.00 92.12 82 GLU A C 1
ATOM 672 O O . GLU A 1 82 ? -0.771 -6.479 1.337 1.00 92.12 82 GLU A O 1
ATOM 677 N N . CYS A 1 83 ? -1.336 -6.151 3.488 1.00 94.00 83 CYS A N 1
ATOM 678 C CA . CYS A 1 83 ? -1.260 -4.691 3.455 1.00 94.00 83 CYS A CA 1
ATOM 679 C C . CYS A 1 83 ? 0.183 -4.161 3.454 1.00 94.00 83 CYS A C 1
ATOM 681 O O . CYS A 1 83 ? 0.405 -2.993 3.145 1.00 94.00 83 CYS A O 1
ATOM 683 N N . LEU A 1 84 ? 1.166 -4.982 3.838 1.00 88.25 84 LEU A N 1
ATOM 684 C CA . LEU A 1 84 ? 2.578 -4.610 3.769 1.00 88.25 84 LEU A CA 1
ATOM 685 C C . LEU A 1 84 ? 3.063 -4.698 2.317 1.00 88.25 84 LEU A C 1
ATOM 687 O O . LEU A 1 84 ? 2.536 -5.476 1.535 1.00 88.25 84 LEU A O 1
ATOM 691 N N . GLY A 1 85 ? 4.076 -3.928 1.924 1.00 83.00 85 GLY A N 1
ATOM 692 C CA . GLY A 1 85 ? 4.674 -4.078 0.589 1.00 83.00 85 GLY A CA 1
ATOM 693 C C . GLY A 1 85 ? 5.331 -5.453 0.407 1.00 83.00 85 GLY A C 1
ATOM 694 O O . GLY A 1 85 ? 5.729 -6.080 1.388 1.00 83.00 85 GLY A O 1
ATOM 695 N N . VAL A 1 86 ? 5.501 -5.909 -0.840 1.00 80.88 86 VAL A N 1
ATOM 696 C CA . VAL A 1 86 ? 6.092 -7.226 -1.186 1.00 80.88 86 VAL A CA 1
ATOM 697 C C . VAL A 1 86 ? 7.434 -7.506 -0.495 1.00 80.88 86 VAL A C 1
ATOM 699 O O . VAL A 1 86 ? 7.729 -8.640 -0.137 1.00 80.88 86 VAL A O 1
ATOM 702 N N . ALA A 1 87 ? 8.213 -6.460 -0.216 1.00 85.75 87 ALA A N 1
ATOM 703 C CA . ALA A 1 87 ? 9.491 -6.546 0.485 1.00 85.75 87 ALA A CA 1
ATOM 704 C C . ALA A 1 87 ? 9.389 -6.929 1.972 1.00 85.75 87 ALA A C 1
ATOM 706 O O . ALA A 1 87 ? 10.387 -7.330 2.566 1.00 85.75 87 ALA A O 1
ATOM 707 N N . LEU A 1 88 ? 8.217 -6.754 2.584 1.00 83.69 88 LEU A N 1
ATOM 708 C CA . LEU A 1 88 ? 7.982 -6.897 4.023 1.00 83.69 88 LEU A CA 1
ATOM 709 C C . LEU A 1 88 ? 7.032 -8.047 4.383 1.00 83.69 88 LEU A C 1
ATOM 711 O O . LEU A 1 88 ? 6.851 -8.336 5.564 1.00 83.69 88 LEU A O 1
ATOM 715 N N . LYS A 1 89 ? 6.416 -8.704 3.395 1.00 79.06 89 LYS A N 1
ATOM 716 C CA . LYS A 1 89 ? 5.548 -9.865 3.627 1.00 79.06 89 LYS A CA 1
ATOM 717 C C . LYS A 1 89 ? 6.385 -11.131 3.816 1.00 79.06 89 LYS A C 1
ATOM 719 O O . LYS A 1 89 ? 7.251 -11.405 2.994 1.00 79.06 89 LYS A O 1
ATOM 724 N N . GLY A 1 90 ? 6.080 -11.945 4.830 1.00 78.69 90 GLY A N 1
ATOM 725 C CA . GLY A 1 90 ? 6.691 -13.272 5.011 1.00 78.69 90 GLY A CA 1
ATOM 726 C C . GLY A 1 90 ? 8.225 -13.234 5.080 1.00 78.69 90 GLY A C 1
ATOM 727 O O . GLY A 1 90 ? 8.783 -12.512 5.900 1.00 78.69 90 GLY A O 1
ATOM 728 N N . GLU A 1 91 ? 8.892 -13.994 4.206 1.00 76.94 91 GLU A N 1
ATOM 729 C CA . GLU A 1 91 ? 10.357 -14.006 4.020 1.00 76.94 91 GLU A CA 1
ATOM 730 C C . GLU A 1 91 ? 10.838 -12.943 3.009 1.00 76.94 91 GLU A C 1
ATOM 732 O O . GLU A 1 91 ? 11.801 -13.154 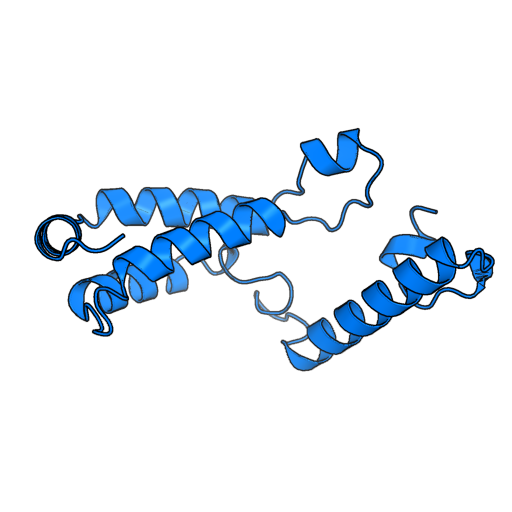2.273 1.00 76.94 91 GLU A O 1
ATOM 737 N N . GLY A 1 92 ? 10.137 -11.810 2.915 1.00 80.62 92 GLY A N 1
ATOM 738 C CA . GLY A 1 92 ? 10.481 -10.731 1.994 1.00 80.62 92 GLY A CA 1
ATOM 739 C C . GLY A 1 92 ? 11.929 -10.252 2.152 1.00 80.62 92 GLY A C 1
ATOM 740 O O . GLY A 1 92 ? 12.533 -10.328 3.222 1.00 80.62 92 GLY A O 1
ATOM 741 N N . GLN A 1 93 ? 12.483 -9.706 1.072 1.00 86.69 93 GLN A N 1
ATOM 742 C CA . GLN A 1 93 ? 13.886 -9.275 0.994 1.00 86.69 93 GLN A CA 1
ATOM 743 C C . GLN A 1 93 ? 14.277 -8.118 1.938 1.00 86.69 93 GLN A C 1
ATOM 745 O O . GLN A 1 93 ? 15.454 -7.771 2.059 1.00 86.69 93 GLN A O 1
ATOM 750 N N . GLY A 1 94 ? 13.300 -7.505 2.608 1.00 91.31 94 GLY A N 1
ATOM 751 C CA . GLY A 1 94 ? 13.488 -6.382 3.513 1.00 91.31 94 GLY A CA 1
ATOM 752 C C . GLY A 1 94 ? 13.575 -5.032 2.798 1.00 91.31 94 GLY A C 1
ATOM 753 O O . GLY A 1 94 ? 13.855 -4.927 1.603 1.00 91.31 94 GLY A O 1
ATOM 754 N N . LEU A 1 95 ? 13.346 -3.959 3.563 1.00 91.88 95 LEU A N 1
ATOM 755 C CA . LEU A 1 95 ? 13.279 -2.594 3.026 1.00 91.88 95 LEU A CA 1
ATOM 756 C C . LEU A 1 95 ? 14.577 -2.153 2.353 1.00 91.88 95 LEU A C 1
ATOM 758 O O . LEU A 1 95 ? 14.533 -1.496 1.323 1.00 91.88 95 LEU A O 1
ATOM 762 N N . PHE A 1 96 ? 15.736 -2.510 2.908 1.00 92.38 96 PHE A N 1
ATOM 763 C CA . PHE A 1 96 ? 17.016 -2.064 2.359 1.00 92.38 96 PHE A CA 1
ATOM 764 C C . PHE A 1 96 ? 17.269 -2.591 0.941 1.00 92.38 96 PHE A C 1
ATOM 766 O O . PHE A 1 96 ? 17.705 -1.828 0.080 1.00 92.38 96 PHE A O 1
ATOM 773 N N . ALA A 1 97 ? 16.982 -3.873 0.695 1.00 91.25 97 ALA A N 1
ATOM 774 C CA . ALA A 1 97 ? 17.088 -4.458 -0.638 1.00 91.25 97 ALA A CA 1
ATOM 775 C C . ALA A 1 97 ? 16.065 -3.821 -1.589 1.00 91.25 97 ALA A C 1
ATOM 777 O O . ALA A 1 97 ? 16.444 -3.334 -2.650 1.00 91.25 97 ALA A O 1
ATOM 778 N N . ALA A 1 98 ? 14.813 -3.685 -1.144 1.00 90.25 98 ALA A N 1
ATOM 779 C CA . ALA A 1 98 ? 13.756 -3.067 -1.941 1.00 90.25 98 ALA A CA 1
ATOM 780 C C . ALA A 1 98 ? 14.064 -1.616 -2.344 1.00 90.25 98 ALA A C 1
ATOM 782 O O . ALA A 1 98 ? 13.832 -1.228 -3.484 1.00 90.25 98 ALA A O 1
ATOM 783 N N . PHE A 1 99 ? 14.639 -0.810 -1.445 1.00 92.00 99 PHE A N 1
ATOM 784 C CA . PHE A 1 99 ? 15.057 0.553 -1.780 1.00 92.00 99 PHE A CA 1
ATOM 785 C C . PHE A 1 99 ? 16.201 0.576 -2.795 1.00 92.00 99 PHE A C 1
ATOM 787 O O . PHE A 1 99 ? 16.209 1.437 -3.669 1.00 92.00 99 PHE A O 1
ATOM 794 N N . LYS A 1 100 ? 17.156 -0.359 -2.721 1.00 92.44 100 LYS A N 1
ATOM 795 C CA . LYS A 1 100 ? 18.218 -0.459 -3.734 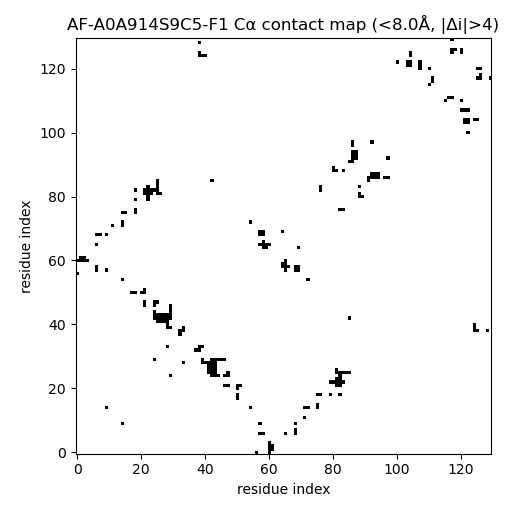1.00 92.44 100 LYS A CA 1
ATOM 796 C C . LYS A 1 100 ? 17.658 -0.790 -5.113 1.00 92.44 100 LYS A C 1
ATOM 798 O O . LYS A 1 100 ? 18.068 -0.164 -6.085 1.00 92.44 100 LYS A O 1
ATOM 803 N N . GLU A 1 101 ? 16.720 -1.727 -5.184 1.00 89.81 101 GLU A N 1
ATOM 804 C CA . GLU A 1 101 ? 16.043 -2.086 -6.433 1.00 89.81 101 GLU A CA 1
ATOM 805 C C . GLU A 1 101 ? 15.226 -0.919 -6.989 1.00 89.81 101 GLU A C 1
ATOM 807 O O . GLU A 1 101 ? 15.329 -0.616 -8.173 1.00 89.81 101 GLU A O 1
ATOM 812 N N . ALA A 1 102 ? 14.489 -0.199 -6.137 1.00 90.44 102 ALA A N 1
ATOM 813 C CA . ALA A 1 102 ? 13.730 0.981 -6.549 1.00 90.44 102 ALA A CA 1
ATOM 814 C C . ALA A 1 102 ? 14.633 2.116 -7.068 1.00 90.44 102 ALA A C 1
ATOM 816 O O . ALA A 1 102 ? 14.291 2.778 -8.046 1.00 90.44 102 ALA A O 1
ATOM 817 N N . ILE A 1 103 ? 15.800 2.332 -6.447 1.00 92.81 103 ILE A N 1
ATOM 818 C CA . ILE A 1 103 ? 16.793 3.308 -6.922 1.00 92.81 103 ILE A CA 1
ATOM 819 C C . ILE A 1 103 ? 17.335 2.899 -8.294 1.00 92.81 103 ILE A C 1
ATOM 821 O O . ILE A 1 103 ? 17.384 3.741 -9.187 1.00 92.81 103 ILE A O 1
ATOM 825 N N . ALA A 1 104 ? 17.710 1.628 -8.472 1.00 91.50 104 ALA A N 1
ATOM 826 C CA . ALA A 1 104 ? 18.192 1.120 -9.756 1.00 91.50 104 ALA A CA 1
ATOM 827 C C . ALA A 1 104 ? 17.120 1.264 -10.848 1.00 91.50 104 ALA A C 1
ATOM 829 O O . ALA A 1 104 ? 17.399 1.807 -11.910 1.00 91.50 104 ALA A O 1
ATOM 830 N N . LEU A 1 105 ? 15.869 0.899 -10.544 1.00 90.62 105 LEU A N 1
ATOM 831 C CA . LEU A 1 105 ? 14.733 1.084 -11.447 1.00 90.62 105 LEU A CA 1
ATOM 832 C C . LEU A 1 105 ? 14.553 2.556 -11.845 1.00 90.62 105 LEU A C 1
ATOM 834 O O . LEU A 1 105 ? 14.382 2.858 -13.020 1.00 90.62 105 LEU A O 1
ATOM 838 N N . SER A 1 106 ? 14.628 3.485 -10.890 1.00 92.50 106 SER A N 1
ATOM 839 C CA . SER A 1 106 ? 14.522 4.919 -11.182 1.00 92.50 106 SER A CA 1
ATOM 840 C C . SER A 1 106 ? 15.670 5.440 -12.053 1.00 92.50 106 SER A C 1
ATOM 842 O O . SER A 1 106 ? 15.457 6.369 -12.830 1.00 92.50 106 SER A O 1
ATOM 844 N N . GLN A 1 107 ? 16.878 4.892 -11.909 1.00 92.75 107 GLN A N 1
ATOM 845 C CA . GLN A 1 107 ? 18.031 5.254 -12.737 1.00 92.75 107 GLN A CA 1
ATOM 846 C C . GLN A 1 107 ? 17.879 4.720 -14.162 1.00 92.75 107 GLN A C 1
ATOM 848 O O . GLN A 1 107 ? 18.117 5.463 -15.109 1.00 92.75 107 GLN A O 1
ATOM 853 N N . ASP A 1 108 ? 17.417 3.481 -14.306 1.00 91.50 108 ASP A N 1
ATOM 854 C CA . ASP A 1 108 ? 17.162 2.845 -15.598 1.00 91.50 108 ASP A CA 1
ATOM 855 C C . ASP A 1 108 ? 16.058 3.557 -16.390 1.00 91.50 108 ASP A C 1
ATOM 857 O O . ASP A 1 108 ? 16.218 3.797 -17.582 1.00 91.50 108 ASP A O 1
ATOM 861 N N . ILE A 1 109 ? 14.965 3.964 -15.729 1.00 90.12 109 ILE A N 1
ATOM 862 C CA . ILE A 1 109 ? 13.906 4.771 -16.363 1.00 90.12 109 ILE A CA 1
ATOM 863 C C . ILE A 1 109 ? 14.496 6.063 -16.934 1.00 90.12 109 ILE A C 1
ATOM 865 O O . ILE A 1 109 ? 14.226 6.417 -18.077 1.00 90.12 109 ILE A O 1
ATOM 869 N N . ARG A 1 110 ? 15.347 6.745 -16.161 1.00 91.44 110 ARG A N 1
ATOM 870 C CA . ARG A 1 110 ? 15.992 7.981 -16.607 1.00 91.44 110 ARG A CA 1
ATOM 871 C C . ARG A 1 110 ? 16.940 7.749 -17.788 1.00 91.44 110 ARG A C 1
ATOM 873 O O . ARG A 1 110 ? 16.946 8.545 -18.718 1.00 91.44 110 ARG A O 1
ATOM 880 N N . ALA A 1 111 ? 17.713 6.665 -17.767 1.00 89.81 111 ALA A N 1
ATOM 881 C CA . ALA A 1 111 ? 18.584 6.293 -18.880 1.00 89.81 111 ALA A CA 1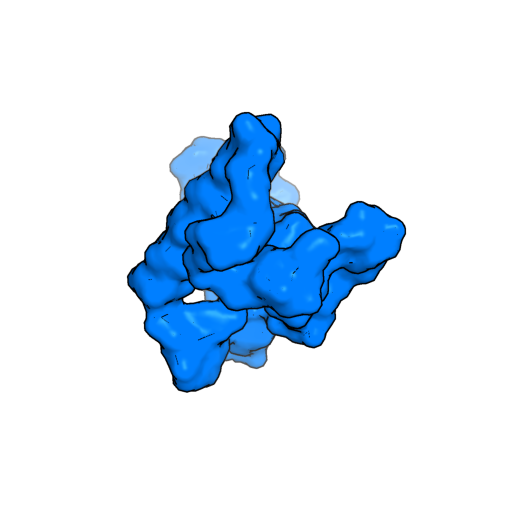
ATOM 882 C C . ALA A 1 111 ? 17.784 6.029 -20.170 1.00 89.81 111 ALA A C 1
ATOM 884 O O . ALA A 1 111 ? 18.185 6.477 -21.243 1.00 89.81 111 ALA A O 1
ATOM 885 N N . LEU A 1 112 ? 16.619 5.376 -20.072 1.00 88.00 112 LEU A N 1
ATOM 886 C CA . LEU A 1 112 ? 15.714 5.182 -21.211 1.00 88.00 112 LEU A CA 1
ATOM 887 C C . LEU A 1 112 ? 15.157 6.507 -21.746 1.00 88.00 112 LEU A C 1
ATOM 889 O O . LEU A 1 112 ? 15.108 6.701 -22.959 1.00 88.00 112 LEU A O 1
ATOM 893 N N . GLU A 1 113 ? 14.770 7.432 -20.863 1.00 89.25 113 GLU A N 1
ATOM 894 C CA . GLU A 1 113 ? 14.325 8.781 -21.248 1.00 89.25 113 GLU A CA 1
ATOM 895 C C . GLU A 1 113 ? 15.430 9.574 -21.970 1.00 89.25 113 GLU A C 1
ATOM 897 O O . GLU A 1 113 ? 15.141 10.323 -22.906 1.00 89.25 113 GLU A O 1
ATOM 902 N N . ASP A 1 114 ? 16.690 9.362 -21.582 1.00 92.38 114 ASP A N 1
ATOM 903 C CA . ASP A 1 114 ? 17.877 9.955 -22.209 1.00 92.38 114 ASP A CA 1
ATOM 904 C C . ASP A 1 114 ? 18.310 9.222 -23.507 1.00 92.38 114 ASP A C 1
ATOM 906 O O . ASP A 1 114 ? 19.222 9.673 -24.207 1.00 92.38 114 ASP A O 1
ATOM 910 N N . GLY A 1 115 ? 17.625 8.132 -23.880 1.00 87.25 115 GLY A N 1
ATOM 911 C CA . GLY A 1 115 ? 17.821 7.396 -25.134 1.00 87.25 115 GLY A CA 1
ATOM 912 C C . GLY A 1 115 ? 18.874 6.286 -25.086 1.00 87.25 115 GLY A C 1
ATOM 913 O O . GLY A 1 115 ? 19.377 5.886 -26.141 1.00 87.25 115 GLY A O 1
ATOM 914 N N . GLU A 1 116 ? 19.238 5.797 -23.898 1.00 85.44 116 GLU A N 1
ATOM 915 C CA . GLU A 1 116 ? 20.130 4.643 -23.755 1.00 85.44 116 GLU A CA 1
ATOM 916 C C . GLU A 1 116 ? 19.468 3.326 -24.201 1.00 85.44 116 GLU A C 1
ATOM 918 O O . GLU A 1 116 ? 18.248 3.164 -24.180 1.00 85.44 116 GLU A O 1
ATOM 923 N N . ASP A 1 117 ? 20.291 2.362 -24.627 1.00 81.06 117 ASP A N 1
ATOM 924 C CA . ASP A 1 117 ? 19.820 1.059 -25.110 1.00 81.06 117 ASP A CA 1
ATOM 925 C C . ASP A 1 117 ? 19.341 0.176 -23.931 1.00 81.06 117 ASP A C 1
ATOM 927 O O . ASP A 1 117 ? 20.115 -0.040 -22.988 1.00 81.06 117 ASP A O 1
ATOM 931 N N . PRO A 1 118 ? 18.118 -0.400 -23.991 1.00 79.00 118 PRO A N 1
ATOM 932 C CA . PRO A 1 118 ? 17.559 -1.281 -22.957 1.00 79.00 118 PRO A CA 1
ATOM 933 C C . PRO A 1 118 ? 18.458 -2.456 -22.529 1.00 79.00 118 PRO A C 1
ATOM 935 O O . PRO A 1 118 ? 18.303 -3.018 -21.443 1.00 79.00 118 PRO A O 1
ATOM 938 N N . GLN A 1 119 ? 19.430 -2.841 -23.359 1.00 79.06 119 GLN A N 1
ATOM 939 C CA . GLN A 1 119 ? 20.411 -3.883 -23.044 1.00 79.06 119 GLN A CA 1
ATOM 940 C C . GLN A 1 119 ? 21.313 -3.540 -21.846 1.00 79.06 119 GLN A C 1
ATOM 942 O O . GLN A 1 119 ? 21.833 -4.452 -21.196 1.00 79.06 119 GLN A O 1
ATOM 947 N N . PHE A 1 120 ? 21.497 -2.252 -21.540 1.00 80.94 120 PHE A N 1
ATOM 948 C CA . PHE A 1 120 ? 22.371 -1.785 -20.459 1.00 80.94 120 PHE A CA 1
ATOM 949 C C . PHE A 1 120 ? 21.658 -1.564 -19.124 1.00 80.94 120 PHE A C 1
ATOM 951 O O . PHE A 1 120 ? 22.331 -1.291 -18.132 1.00 80.94 120 PHE A O 1
ATOM 958 N N . LEU A 1 121 ? 20.334 -1.741 -19.066 1.00 81.75 121 LEU A N 1
ATOM 959 C CA . LEU A 1 121 ? 19.570 -1.544 -17.833 1.00 81.75 121 LEU A CA 1
ATOM 960 C C . LEU A 1 121 ? 20.006 -2.529 -16.744 1.00 81.75 121 LEU A C 1
ATOM 962 O O . LEU A 1 121 ? 20.530 -3.616 -17.016 1.00 81.75 121 LEU A O 1
ATOM 966 N N . HIS A 1 122 ? 19.759 -2.191 -15.488 1.00 81.12 122 HIS A N 1
ATOM 967 C CA . HIS A 1 122 ? 20.060 -3.056 -14.349 1.00 81.12 122 HIS A CA 1
ATOM 968 C C . HIS A 1 122 ? 18.824 -3.794 -13.816 1.00 81.12 122 HIS A C 1
ATOM 970 O O . HIS A 1 122 ? 18.939 -4.927 -13.347 1.00 81.12 122 HIS A O 1
ATOM 976 N N . SER A 1 123 ? 17.652 -3.184 -13.943 1.00 78.56 123 SER A N 1
ATOM 977 C CA . SER A 1 123 ? 16.355 -3.626 -13.456 1.00 78.56 123 SER A CA 1
ATOM 978 C C . SER A 1 123 ? 15.862 -4.852 -14.209 1.00 78.56 123 SER A C 1
ATOM 980 O O . SER A 1 123 ? 15.755 -4.862 -15.435 1.00 78.56 123 SER A O 1
ATOM 982 N N . VAL A 1 124 ? 15.513 -5.890 -13.450 1.00 75.06 124 VAL A N 1
ATOM 983 C CA . VAL A 1 124 ? 14.905 -7.113 -13.988 1.00 75.06 124 VAL A CA 1
ATOM 984 C C . VAL A 1 124 ? 13.519 -6.812 -14.569 1.00 75.06 124 VAL A C 1
ATOM 986 O O . VAL A 1 124 ? 13.201 -7.281 -15.655 1.00 75.06 124 VAL A O 1
ATOM 989 N N . VAL A 1 125 ? 12.748 -5.944 -13.906 1.00 78.94 125 VAL A N 1
ATOM 990 C CA . VAL A 1 125 ? 11.376 -5.576 -14.298 1.00 78.94 125 VAL A CA 1
ATOM 991 C C . VAL A 1 125 ? 11.323 -4.972 -15.704 1.00 78.94 125 VAL A C 1
ATOM 993 O O . VAL A 1 125 ? 10.446 -5.319 -16.486 1.00 78.94 125 VAL A O 1
ATOM 996 N N . LEU A 1 126 ? 12.272 -4.094 -16.041 1.00 77.00 126 LEU A N 1
ATOM 997 C CA . LEU A 1 126 ? 12.322 -3.446 -17.358 1.00 77.00 126 LEU A CA 1
ATOM 998 C C . LEU A 1 126 ? 12.957 -4.332 -18.436 1.00 77.00 126 LEU A C 1
ATOM 1000 O O . LEU A 1 126 ? 12.686 -4.156 -19.615 1.00 77.00 126 LEU A O 1
ATOM 1004 N N . LYS A 1 127 ? 13.794 -5.303 -18.055 1.00 69.56 127 LYS A N 1
ATOM 1005 C CA . LYS A 1 127 ? 14.374 -6.260 -19.011 1.00 69.56 127 LYS A CA 1
ATOM 1006 C C . LYS A 1 127 ? 13.372 -7.296 -19.497 1.00 69.56 127 LYS A C 1
ATOM 1008 O O . LYS A 1 127 ? 13.464 -7.736 -20.639 1.00 69.56 127 LYS A O 1
ATOM 1013 N N . GLU A 1 128 ? 12.468 -7.726 -18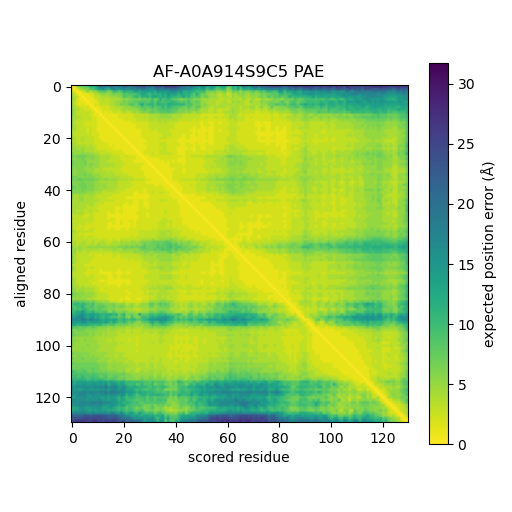.622 1.00 67.56 128 GLU A N 1
ATOM 1014 C CA . GLU A 1 128 ? 11.432 -8.710 -18.955 1.00 67.56 128 GLU A CA 1
ATOM 1015 C C . GLU A 1 128 ? 10.281 -8.086 -19.765 1.00 67.56 128 GLU A C 1
ATOM 1017 O O . GLU A 1 128 ? 9.617 -8.792 -20.527 1.00 67.56 128 GLU A O 1
ATOM 1022 N N . HIS A 1 129 ? 10.108 -6.763 -19.668 1.00 63.69 129 HIS A N 1
ATOM 1023 C CA . HIS A 1 129 ? 9.096 -5.973 -20.372 1.00 63.69 129 HIS A CA 1
ATOM 1024 C C . HIS A 1 129 ? 9.715 -4.682 -20.958 1.00 63.69 129 HIS A C 1
ATOM 1026 O O . HIS A 1 129 ? 9.532 -3.617 -20.362 1.00 63.69 129 HIS A O 1
ATOM 1032 N N . PRO A 1 130 ? 10.491 -4.787 -22.060 1.00 54.03 130 PRO A N 1
ATOM 1033 C CA . PRO A 1 130 ? 11.155 -3.651 -22.703 1.00 54.03 130 PRO A CA 1
ATOM 1034 C C . PRO A 1 130 ? 10.195 -2.708 -23.434 1.00 54.03 130 PRO A C 1
ATOM 1036 O O . PRO A 1 130 ? 9.117 -3.174 -23.873 1.00 54.03 130 PRO A O 1
#

Nearest PDB structures (foldseek):
  8vjj-assembly1_C  TM=9.733E-01  e=2.259E-10  Mus musculus
  8vk4-assembly1_D  TM=9.713E-01  e=1.878E-10  Mus musculus
  8vjk-assembly1_B  TM=9.711E-01  e=2.718E-10  Mus musculus
  8uxm-assembly1_B  TM=8.526E-01  e=1.660E-10  Homo sapiens
  7ua4-assembly1_A  TM=8.495E-01  e=4.451E-10  Homo sapiens

Foldseek 3Di:
DADPVVLVVDDLVVLLVLLVVLLQQLQAFDPVCVVVLAFTPRGHPPVLVVSVVVLCCSQAHPNDGPVVSVVSNVVSCVVRVSSPHQQRRDPHVHDVVVVVLVVLVVVQVVCVVVPHDLVPRDHPRVVVRD

Solvent-accessible surface area (backbone atoms only — not comparable to full-atom values): 7391 Å² total; per-residue (Å²): 119,81,54,71,68,63,50,73,64,64,46,71,73,61,54,48,54,52,52,57,53,30,25,44,21,43,67,35,48,46,63,72,47,44,75,68,73,42,67,83,78,54,33,19,70,70,65,32,49,54,50,52,52,51,51,46,52,49,25,43,42,90,91,41,77,38,63,73,46,44,54,50,52,52,59,55,45,74,76,35,55,43,52,40,56,74,34,66,34,90,91,32,75,31,67,71,54,48,51,52,52,52,50,45,39,56,50,37,54,50,40,48,76,75,66,51,65,75,88,73,52,81,37,65,67,51,64,81,50,116

Mean predicted aligned error: 5.33 Å

Secondary structure (DSSP, 8-state):
---HHHHHT--HHHHHHHHHHHHHHTTS--HHHHHTT----SS-HHHHHHHHHHHHHHHEETTEE-HHHHHHHHHHHHT-GGGS-TTTSTT--HHHHHHHHHHHHHHHHHHHHTT--GGG---HHHHH--

Sequence (130 aa):
MDNNELALALKEEELDKVTVYLSRCGLQPNSELINKEYPDIGWDPVEGERYIDFLRFCVWINGENVEENANLVIRLLIRRPECLGVALKGEGQGLFAAFKEAIALSQDIRALEDGEDPQFLHSVVLKEHP